Protein AF-A0AAW9PWB5-F1 (afdb_monomer_lite)

Radius of gyration: 13.36 Å; chains: 1; bounding box: 30×24×37 Å

Organism: NCBI:txid2716417

pLDDT: mean 88.28, std 10.61, range [48.34, 98.38]

Foldseek 3Di:
DKDKDQDDPPQLARIWIARPPDDVVPSVRIAGEAEDEDQDDPVVQVVVQVVSLVSSQPGPDQHKYKYWYHHPNHRDIDIDIGHGDD

Secondary structure (DSSP, 8-state):
-EEEEEPPTTSS-SEEEEETTS-SS-GGGPEEEEEEEESS-HHHHHHHHHHHHHHHHTSS--S-EEEEEEETTTTEEEEEEEPPP-

Sequence (86 aa):
MVAIRRAATRTGADYYIALADQDLEDLENCFRLEVSGTNLDKTEVKRRLRIKIDQTERGNSNLPALVAIVGFKVQLVLLHTVNEAS

Structure (mmCIF, N/CA/C/O backbone):
data_AF-A0AAW9PWB5-F1
#
_entry.id   AF-A0AAW9PWB5-F1
#
loop_
_atom_site.group_PDB
_atom_site.id
_atom_site.type_symbol
_atom_site.label_atom_id
_atom_site.label_alt_id
_atom_site.label_comp_id
_atom_site.label_asym_id
_atom_site.label_entity_id
_atom_site.label_seq_id
_atom_site.pdbx_PDB_ins_code
_atom_site.Cartn_x
_atom_site.Cartn_y
_atom_site.Cartn_z
_atom_site.occupancy
_atom_site.B_iso_or_equiv
_atom_site.auth_seq_id
_atom_site.auth_comp_id
_atom_site.auth_asym_id
_atom_site.auth_atom_id
_atom_site.pdbx_PDB_model_num
ATOM 1 N N . MET A 1 1 ? -7.483 -2.736 -16.358 1.00 62.72 1 MET A N 1
ATOM 2 C CA . MET A 1 1 ? -6.621 -3.822 -15.833 1.00 62.72 1 MET A CA 1
ATOM 3 C C . MET A 1 1 ? -5.260 -3.204 -15.526 1.00 62.72 1 MET A C 1
ATOM 5 O O . MET A 1 1 ? -4.987 -2.159 -16.100 1.00 62.72 1 MET A O 1
ATOM 9 N N . VAL A 1 2 ? -4.458 -3.760 -14.618 1.00 77.94 2 VAL A N 1
ATOM 10 C CA . VAL A 1 2 ? -3.087 -3.285 -14.326 1.00 77.94 2 VAL A CA 1
ATOM 11 C C . VAL A 1 2 ? -2.127 -4.461 -14.420 1.00 77.94 2 VAL A C 1
ATOM 13 O O . VAL A 1 2 ? -2.540 -5.598 -14.170 1.00 77.94 2 VAL A O 1
ATOM 16 N N . ALA A 1 3 ? -0.875 -4.197 -14.773 1.00 79.56 3 ALA A N 1
ATOM 17 C CA . ALA A 1 3 ? 0.176 -5.198 -14.722 1.00 79.56 3 ALA A CA 1
ATOM 18 C C . ALA A 1 3 ? 0.731 -5.246 -13.283 1.00 79.56 3 ALA A C 1
ATOM 20 O O . ALA A 1 3 ? 0.984 -4.199 -12.689 1.00 79.56 3 ALA A O 1
ATOM 21 N N . ILE A 1 4 ? 0.871 -6.441 -12.693 1.00 85.44 4 ILE A N 1
ATOM 22 C CA . ILE A 1 4 ? 1.384 -6.625 -11.323 1.00 85.44 4 ILE A CA 1
ATOM 23 C C . ILE A 1 4 ? 2.470 -7.699 -11.320 1.00 85.44 4 ILE A C 1
ATOM 25 O O . ILE A 1 4 ? 2.240 -8.817 -11.780 1.00 85.44 4 ILE A O 1
ATOM 29 N N . ARG A 1 5 ? 3.621 -7.397 -10.713 1.00 87.12 5 ARG A N 1
ATOM 30 C CA . ARG A 1 5 ? 4.686 -8.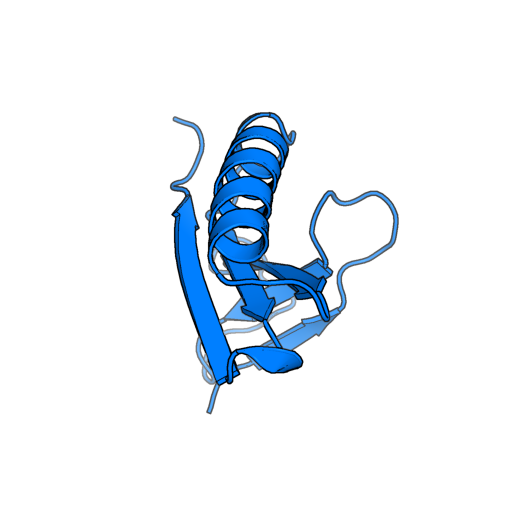370 -10.432 1.00 87.12 5 ARG A CA 1
ATOM 31 C C . ARG A 1 5 ? 5.055 -8.347 -8.958 1.00 87.12 5 ARG A C 1
ATOM 33 O O . ARG A 1 5 ? 5.225 -7.283 -8.377 1.00 87.12 5 ARG A O 1
ATOM 40 N N . ARG A 1 6 ? 5.238 -9.518 -8.344 1.00 87.81 6 ARG A N 1
ATOM 41 C CA . ARG A 1 6 ? 5.794 -9.600 -6.986 1.00 87.81 6 ARG A CA 1
ATOM 42 C C . ARG A 1 6 ? 7.266 -9.203 -7.004 1.00 87.81 6 ARG A C 1
ATOM 44 O O . ARG A 1 6 ? 8.022 -9.698 -7.838 1.00 87.81 6 ARG A O 1
ATOM 51 N N . ALA A 1 7 ? 7.670 -8.332 -6.092 1.00 87.81 7 ALA A N 1
ATOM 52 C CA . ALA A 1 7 ? 9.058 -7.914 -6.016 1.00 87.81 7 ALA A CA 1
ATOM 53 C C . ALA A 1 7 ? 9.954 -9.051 -5.492 1.00 87.81 7 ALA A C 1
ATOM 55 O O . ALA A 1 7 ? 9.528 -9.896 -4.696 1.00 87.81 7 ALA A O 1
ATOM 56 N N . ALA A 1 8 ? 11.211 -9.074 -5.941 1.00 83.69 8 ALA A N 1
ATOM 57 C CA . ALA A 1 8 ? 12.212 -9.979 -5.389 1.00 83.69 8 ALA A CA 1
ATOM 58 C C . ALA A 1 8 ? 12.490 -9.639 -3.914 1.00 83.69 8 ALA A C 1
ATOM 60 O O . ALA A 1 8 ? 12.260 -8.518 -3.452 1.00 83.69 8 ALA A O 1
ATOM 61 N N . THR A 1 9 ? 13.010 -10.602 -3.152 1.00 81.31 9 THR A N 1
ATOM 62 C CA . THR A 1 9 ? 13.355 -10.374 -1.742 1.00 81.31 9 THR A CA 1
ATOM 63 C C . THR A 1 9 ? 14.412 -9.278 -1.596 1.00 81.31 9 THR A C 1
ATOM 65 O O . THR A 1 9 ? 15.345 -9.230 -2.392 1.00 81.31 9 THR A O 1
ATOM 68 N N . ARG A 1 10 ? 14.323 -8.477 -0.522 1.00 78.12 10 ARG A N 1
ATOM 69 C CA . ARG A 1 10 ? 15.280 -7.400 -0.170 1.00 78.12 10 ARG A CA 1
ATOM 70 C C . ARG A 1 10 ? 15.301 -6.193 -1.124 1.00 78.12 10 ARG A C 1
ATOM 72 O O . ARG A 1 10 ? 16.274 -5.453 -1.135 1.00 78.12 10 ARG A O 1
ATOM 79 N N . THR A 1 11 ? 14.228 -5.969 -1.875 1.00 75.75 11 THR A N 1
ATOM 80 C CA . THR A 1 11 ? 14.069 -4.801 -2.764 1.00 75.75 11 THR A CA 1
ATOM 81 C C . THR A 1 11 ? 13.430 -3.588 -2.081 1.00 75.75 11 THR A C 1
ATOM 83 O O . THR A 1 11 ? 13.504 -2.485 -2.611 1.00 75.75 11 THR A O 1
ATOM 86 N N . GLY A 1 12 ? 12.803 -3.772 -0.911 1.00 77.12 12 GLY A N 1
ATOM 87 C CA . GLY A 1 12 ? 12.025 -2.708 -0.258 1.00 77.12 12 GLY A CA 1
ATOM 88 C C . GLY A 1 12 ? 10.740 -2.348 -1.018 1.00 77.12 12 GLY A C 1
ATOM 89 O O . GLY A 1 12 ? 10.356 -1.178 -1.031 1.00 77.12 12 GLY A O 1
ATOM 90 N N . ALA A 1 13 ? 10.166 -3.337 -1.714 1.00 85.31 13 ALA A N 1
ATOM 91 C CA . ALA A 1 13 ? 8.855 -3.322 -2.355 1.00 85.31 13 ALA A CA 1
ATOM 92 C C . ALA A 1 13 ? 8.159 -4.672 -2.087 1.00 85.31 13 ALA A C 1
ATOM 94 O O . ALA A 1 13 ? 8.831 -5.707 -2.054 1.00 85.31 13 ALA A O 1
ATOM 95 N N . ASP A 1 14 ? 6.827 -4.697 -1.957 1.00 89.31 14 ASP A N 1
ATOM 96 C CA . ASP A 1 14 ? 6.063 -5.955 -1.984 1.00 89.31 14 ASP A CA 1
ATOM 97 C C . ASP A 1 14 ? 5.738 -6.356 -3.437 1.00 89.31 14 ASP A C 1
ATOM 99 O O . ASP A 1 14 ? 5.882 -7.519 -3.835 1.00 89.31 14 ASP A O 1
ATOM 103 N N . TYR A 1 15 ? 5.328 -5.377 -4.249 1.00 91.69 15 TYR A N 1
ATOM 104 C CA . TYR A 1 15 ? 4.988 -5.541 -5.662 1.00 91.69 15 TYR A CA 1
ATOM 105 C C . TYR A 1 15 ? 5.479 -4.358 -6.502 1.00 91.69 15 TYR A C 1
ATOM 107 O O . TYR A 1 15 ? 5.705 -3.265 -5.989 1.00 91.69 15 TYR A O 1
ATOM 115 N N . TYR A 1 16 ? 5.577 -4.583 -7.806 1.00 91.12 16 TYR A N 1
ATOM 116 C CA . TYR A 1 16 ? 5.657 -3.554 -8.834 1.00 91.12 16 TYR A CA 1
ATOM 117 C C . TYR A 1 16 ? 4.344 -3.535 -9.605 1.00 91.12 16 TYR A C 1
ATOM 119 O O . TYR A 1 16 ? 3.805 -4.599 -9.932 1.00 91.12 16 TYR A O 1
ATOM 127 N N . ILE A 1 17 ? 3.835 -2.339 -9.873 1.00 90.62 17 ILE A N 1
ATOM 128 C CA . ILE A 1 17 ? 2.622 -2.129 -10.656 1.00 90.62 17 ILE A CA 1
ATOM 129 C C . ILE A 1 17 ? 2.915 -1.170 -11.807 1.00 90.62 17 ILE A C 1
ATOM 131 O O . ILE A 1 17 ? 3.633 -0.187 -11.633 1.00 90.62 17 ILE A O 1
ATOM 135 N N . ALA A 1 18 ? 2.329 -1.453 -12.963 1.00 87.94 18 ALA A N 1
ATOM 136 C CA . ALA A 1 18 ? 2.409 -0.612 -14.150 1.00 87.94 18 ALA A CA 1
ATOM 137 C C . ALA A 1 18 ? 1.041 -0.548 -14.842 1.00 87.94 18 ALA A C 1
ATOM 139 O O . ALA A 1 18 ? 0.120 -1.321 -14.522 1.00 87.94 18 ALA A O 1
ATOM 140 N N . LEU A 1 19 ? 0.893 0.378 -15.792 1.00 83.69 19 LEU A N 1
ATOM 141 C CA . LEU A 1 19 ? -0.270 0.375 -16.678 1.00 83.69 19 LEU A CA 1
ATOM 142 C C . LEU A 1 19 ? -0.299 -0.935 -17.484 1.00 83.69 19 LEU A C 1
ATOM 144 O O . LEU A 1 19 ? 0.723 -1.582 -17.685 1.00 83.69 19 LEU A O 1
ATOM 148 N N . ALA A 1 20 ? -1.488 -1.384 -17.893 1.00 78.19 20 ALA A N 1
ATOM 149 C CA . ALA A 1 20 ? -1.642 -2.699 -18.530 1.00 78.19 20 ALA A CA 1
ATOM 150 C C . ALA A 1 20 ? -0.922 -2.841 -19.881 1.00 78.19 20 ALA A C 1
ATOM 152 O O . ALA A 1 20 ? -0.724 -3.963 -20.336 1.00 78.19 20 ALA A O 1
ATOM 153 N N . ASP A 1 21 ? -0.592 -1.725 -20.521 1.00 79.00 21 ASP A N 1
ATOM 154 C CA . ASP A 1 21 ? 0.133 -1.621 -21.785 1.00 79.00 21 ASP A CA 1
ATOM 155 C C . ASP A 1 21 ? 1.647 -1.426 -21.604 1.00 79.00 21 ASP A C 1
ATOM 157 O O . ASP A 1 21 ? 2.377 -1.415 -22.593 1.00 79.00 21 ASP A O 1
ATOM 161 N N . GLN A 1 22 ? 2.124 -1.298 -20.364 1.00 75.94 22 GLN A N 1
ATOM 162 C CA . GLN A 1 22 ? 3.540 -1.145 -20.046 1.00 75.94 22 GLN A CA 1
ATOM 163 C C . GLN A 1 22 ? 4.183 -2.488 -19.695 1.00 75.94 22 GLN A C 1
ATOM 165 O O . GLN A 1 22 ? 3.580 -3.345 -19.043 1.00 75.94 22 GLN A O 1
ATOM 170 N N . ASP A 1 23 ? 5.434 -2.652 -20.121 1.00 71.81 23 ASP A N 1
ATOM 171 C CA . ASP A 1 23 ? 6.239 -3.813 -19.771 1.00 71.81 23 ASP A CA 1
ATOM 172 C C . ASP A 1 23 ? 6.726 -3.697 -18.319 1.00 71.81 23 ASP A C 1
ATOM 174 O O . ASP A 1 23 ? 7.331 -2.704 -17.932 1.00 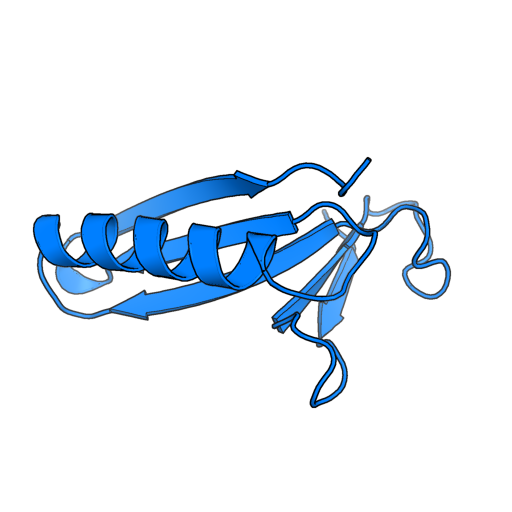71.81 23 ASP A O 1
ATOM 178 N N . LEU A 1 24 ? 6.473 -4.722 -17.505 1.00 68.69 24 LEU A N 1
ATOM 179 C CA . LEU A 1 24 ? 6.962 -4.780 -16.125 1.00 68.69 24 LEU A CA 1
ATOM 180 C C . LEU A 1 24 ? 8.466 -5.080 -16.058 1.00 68.69 24 LEU A C 1
ATOM 182 O O . LEU A 1 24 ? 9.078 -4.882 -15.005 1.00 68.69 24 LEU A O 1
ATOM 186 N N . GLU A 1 25 ? 9.072 -5.624 -17.118 1.00 70.69 25 GLU A N 1
ATOM 187 C CA . GLU A 1 25 ? 10.531 -5.754 -17.228 1.00 70.69 25 GLU A CA 1
ATOM 188 C C . GLU A 1 25 ? 11.208 -4.381 -17.288 1.00 70.69 25 GLU A C 1
ATOM 190 O O . GLU A 1 25 ? 12.284 -4.217 -16.709 1.00 70.69 25 GLU A O 1
ATOM 195 N N . ASP A 1 26 ? 10.518 -3.382 -17.844 1.00 71.38 26 ASP A N 1
ATOM 196 C CA . ASP A 1 26 ? 10.899 -1.977 -17.776 1.00 71.38 26 ASP A CA 1
ATOM 197 C C . ASP A 1 26 ? 10.411 -1.337 -16.462 1.00 71.38 26 ASP A C 1
ATOM 199 O O . ASP A 1 26 ? 9.299 -0.822 -16.312 1.00 71.38 26 ASP A O 1
ATOM 203 N N . LEU A 1 27 ? 11.280 -1.406 -15.456 1.00 69.50 27 LEU A N 1
ATOM 204 C CA . LEU A 1 27 ? 11.019 -0.875 -14.123 1.00 69.50 27 LEU A CA 1
ATOM 205 C C . LEU A 1 27 ? 10.969 0.657 -14.059 1.00 69.50 27 LEU A C 1
ATOM 207 O O . LEU A 1 27 ? 10.505 1.166 -13.040 1.00 69.50 27 LEU A O 1
ATOM 211 N N . GLU A 1 28 ? 11.415 1.381 -15.091 1.00 71.75 28 GLU A N 1
ATOM 212 C C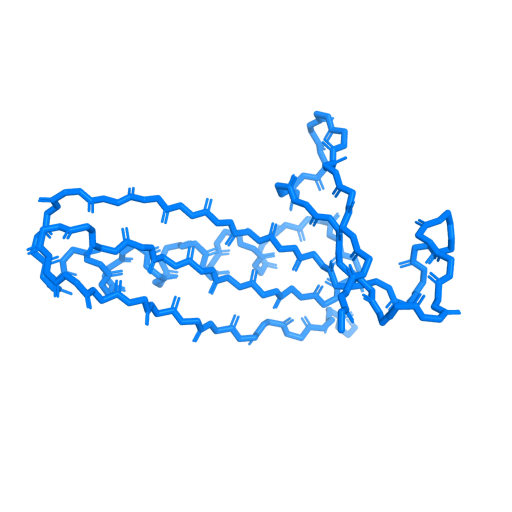A . GLU A 1 28 ? 11.496 2.850 -15.068 1.00 71.75 28 GLU A CA 1
ATOM 213 C C . GLU A 1 28 ? 10.117 3.506 -14.946 1.00 71.75 28 GLU A C 1
ATOM 215 O O . GLU A 1 28 ? 9.978 4.549 -14.317 1.00 71.75 28 GLU A O 1
ATOM 220 N N . ASN A 1 29 ? 9.078 2.858 -15.477 1.00 74.69 29 ASN A N 1
ATOM 221 C CA . ASN A 1 29 ? 7.707 3.370 -15.469 1.00 74.69 29 ASN A CA 1
ATOM 222 C C . ASN A 1 29 ? 6.815 2.709 -14.400 1.00 74.69 29 ASN A C 1
ATOM 224 O O . ASN A 1 29 ? 5.591 2.865 -14.409 1.00 74.69 29 ASN A O 1
ATOM 228 N N . CYS A 1 30 ? 7.410 1.939 -13.485 1.00 87.25 30 CYS A N 1
ATOM 229 C CA . CYS A 1 30 ? 6.680 1.186 -12.473 1.00 87.25 30 CYS A CA 1
ATOM 230 C C . CYS A 1 30 ? 6.530 1.964 -11.160 1.00 87.25 30 CYS A C 1
ATOM 232 O O . CYS A 1 30 ? 7.463 2.592 -10.664 1.00 87.25 30 CYS A O 1
ATOM 234 N N . PHE A 1 31 ? 5.388 1.786 -10.500 1.00 89.19 31 PHE A N 1
ATOM 235 C CA . PHE A 1 31 ? 5.246 2.124 -9.087 1.00 89.19 31 PHE A CA 1
ATOM 236 C C . PHE A 1 31 ? 5.607 0.915 -8.232 1.00 89.19 31 PHE A C 1
ATOM 238 O O . PHE A 1 31 ? 5.238 -0.226 -8.529 1.00 89.19 31 PHE A O 1
ATOM 245 N N . ARG A 1 32 ? 6.248 1.165 -7.096 1.00 92.44 32 ARG A N 1
ATOM 246 C CA . ARG A 1 32 ? 6.273 0.207 -5.993 1.00 92.44 32 ARG A CA 1
ATOM 247 C C . ARG A 1 32 ? 4.894 0.168 -5.347 1.00 92.44 32 ARG A C 1
ATOM 249 O O . ARG A 1 32 ? 4.263 1.201 -5.150 1.00 92.44 32 ARG A O 1
ATOM 256 N N . LEU A 1 33 ? 4.436 -1.008 -4.955 1.00 93.31 33 LEU A N 1
ATOM 257 C CA . LEU A 1 33 ? 3.274 -1.170 -4.095 1.00 93.31 33 LEU A CA 1
ATOM 258 C C . LEU A 1 33 ? 3.721 -1.851 -2.807 1.00 93.31 33 LEU A C 1
ATOM 260 O O . LEU A 1 33 ? 4.225 -2.971 -2.817 1.00 93.31 33 LEU A O 1
ATOM 264 N N . GLU A 1 34 ? 3.498 -1.152 -1.706 1.00 94.50 34 GLU A N 1
ATOM 265 C CA . GLU A 1 34 ? 3.770 -1.573 -0.343 1.00 94.50 34 GLU A CA 1
ATOM 266 C C . GLU A 1 34 ? 2.438 -1.800 0.364 1.00 94.50 34 GLU A C 1
ATOM 268 O O . GLU A 1 34 ? 1.733 -0.854 0.709 1.00 94.50 34 GLU A O 1
ATOM 273 N N . VAL A 1 35 ? 2.085 -3.053 0.649 1.00 95.00 35 VAL A N 1
ATOM 274 C CA . VAL A 1 35 ? 0.777 -3.413 1.213 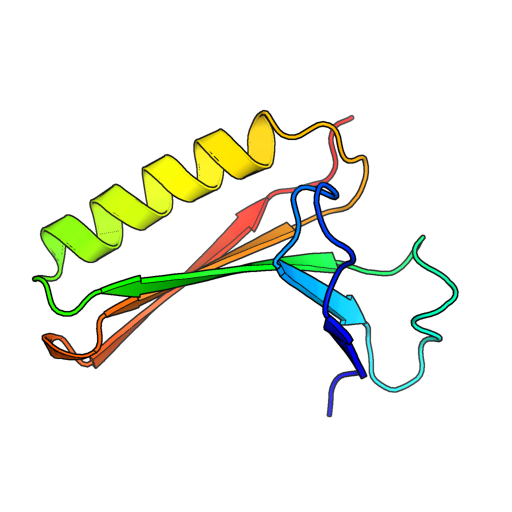1.00 95.00 35 VAL A CA 1
ATOM 275 C C . VAL A 1 35 ? 0.901 -4.120 2.561 1.00 95.00 35 VAL A C 1
ATOM 277 O O . VAL A 1 35 ? 1.793 -4.926 2.809 1.00 95.00 35 VAL A O 1
ATOM 280 N N . SER A 1 36 ? 0.021 -3.805 3.506 1.00 95.69 36 SER A N 1
ATOM 281 C CA . SER A 1 36 ? -0.051 -4.526 4.781 1.00 95.69 36 SER A CA 1
ATOM 282 C C . SER A 1 36 ? -1.471 -4.597 5.322 1.00 95.69 36 SER A C 1
ATOM 284 O O . SER A 1 36 ? -2.293 -3.719 5.080 1.00 95.69 36 SER A O 1
ATOM 286 N N . GLY A 1 37 ? -1.759 -5.653 6.080 1.00 96.62 37 GLY A N 1
ATOM 287 C CA . GLY A 1 37 ? -3.067 -5.888 6.689 1.00 96.62 37 GLY A CA 1
ATOM 288 C C . GLY A 1 37 ? -3.055 -5.753 8.212 1.00 96.62 37 GLY A C 1
ATOM 289 O O . GLY A 1 37 ? -2.024 -5.943 8.863 1.00 96.62 37 GLY A O 1
ATOM 290 N N . THR A 1 38 ? -4.211 -5.447 8.801 1.00 97.75 38 THR A N 1
ATOM 291 C CA . THR A 1 38 ? -4.438 -5.530 10.250 1.00 97.75 38 THR A CA 1
ATOM 292 C C . THR A 1 38 ? -5.897 -5.857 10.582 1.00 97.75 38 THR A C 1
ATOM 294 O O . THR A 1 38 ? -6.820 -5.414 9.900 1.00 97.75 38 THR A O 1
ATOM 297 N N . ASN A 1 39 ? -6.108 -6.610 11.665 1.00 98.38 39 ASN A N 1
ATOM 298 C CA . ASN A 1 39 ? -7.431 -6.905 12.242 1.00 98.38 39 ASN A CA 1
ATOM 299 C C . ASN A 1 39 ? -7.805 -5.948 13.393 1.00 98.38 39 ASN A C 1
ATOM 301 O O . ASN A 1 39 ? -8.760 -6.195 14.129 1.00 98.38 39 ASN A O 1
ATOM 305 N N . LEU A 1 40 ? -7.032 -4.877 13.582 1.00 98.12 40 LEU A N 1
ATOM 306 C CA . LEU A 1 40 ? -7.214 -3.900 14.655 1.00 98.12 40 LEU A CA 1
ATOM 307 C C . LEU A 1 40 ? -8.125 -2.740 14.218 1.00 98.12 40 LEU A C 1
ATOM 309 O O . LEU A 1 40 ? -8.722 -2.759 13.140 1.00 98.12 40 LEU A O 1
ATOM 313 N N . ASP A 1 41 ? -8.297 -1.762 15.102 1.00 98.19 41 ASP A N 1
ATOM 314 C CA . ASP A 1 41 ? -9.202 -0.637 14.891 1.00 98.19 41 ASP A CA 1
ATOM 315 C C . ASP A 1 41 ? -8.683 0.403 13.876 1.00 98.19 41 ASP A C 1
ATOM 317 O O . ASP A 1 41 ? -7.575 0.332 13.338 1.00 98.19 41 ASP A O 1
ATOM 321 N N . LYS A 1 42 ? -9.511 1.421 13.624 1.00 98.12 42 LYS A N 1
ATOM 322 C CA . LYS A 1 42 ? -9.211 2.514 12.694 1.00 98.12 42 LYS A CA 1
ATOM 323 C C . LYS A 1 42 ? -7.997 3.350 13.120 1.00 98.12 42 LYS A C 1
ATOM 325 O O . LYS A 1 42 ? -7.311 3.895 12.253 1.00 98.12 42 LYS A O 1
ATOM 330 N N . THR A 1 43 ? -7.738 3.480 14.420 1.00 98.25 43 THR A N 1
ATOM 331 C CA . THR A 1 43 ? -6.589 4.232 14.943 1.00 98.25 43 THR A CA 1
ATOM 332 C C . THR A 1 43 ? -5.298 3.515 14.581 1.00 98.25 43 THR A C 1
ATOM 334 O O . THR A 1 43 ? -4.370 4.141 14.065 1.00 98.25 43 THR A O 1
ATOM 337 N N . GLU A 1 44 ? -5.270 2.195 14.745 1.00 98.19 44 GLU A N 1
ATOM 338 C CA . GLU A 1 44 ? -4.130 1.376 14.356 1.00 98.19 44 GLU A CA 1
ATOM 339 C C . GLU A 1 44 ? -3.907 1.373 12.840 1.00 98.19 44 GLU A C 1
ATOM 341 O O . GLU A 1 44 ? -2.766 1.501 12.397 1.00 98.19 44 GLU A O 1
ATOM 346 N N . VAL A 1 45 ? -4.969 1.288 12.030 1.00 98.38 45 VAL A N 1
ATOM 347 C CA . VAL A 1 45 ? -4.859 1.373 10.559 1.00 98.38 45 VAL A CA 1
ATOM 348 C C . VAL A 1 45 ? -4.161 2.676 10.141 1.00 98.38 45 VAL A C 1
ATOM 350 O O . VAL A 1 45 ? -3.224 2.650 9.343 1.00 98.38 45 VAL A O 1
ATOM 353 N N . LYS A 1 46 ? -4.547 3.815 10.736 1.00 98.31 46 LYS A N 1
ATOM 354 C CA . LYS A 1 46 ? -3.896 5.115 10.490 1.00 98.31 46 LYS A CA 1
ATOM 355 C C . LYS A 1 46 ? -2.451 5.157 10.992 1.00 98.31 46 LYS A C 1
ATOM 357 O O . LYS A 1 46 ? -1.596 5.726 10.318 1.00 98.31 46 LYS A O 1
ATOM 362 N N . ARG A 1 47 ? -2.170 4.584 12.169 1.00 98.25 47 ARG A N 1
ATOM 363 C CA . ARG A 1 47 ? -0.811 4.531 12.732 1.00 98.25 47 ARG A CA 1
ATOM 364 C C . ARG A 1 47 ? 0.124 3.732 11.825 1.00 98.25 47 ARG A C 1
ATOM 366 O O . ARG A 1 47 ? 1.212 4.206 11.514 1.00 98.25 47 ARG A O 1
ATOM 373 N N . ARG A 1 48 ? -0.322 2.562 11.360 1.00 98.00 48 ARG A N 1
ATOM 374 C CA . ARG A 1 48 ? 0.432 1.712 10.429 1.00 98.00 48 ARG A CA 1
ATOM 375 C C . ARG A 1 48 ? 0.688 2.397 9.099 1.00 98.00 48 ARG A C 1
ATOM 377 O O . ARG A 1 48 ? 1.793 2.270 8.593 1.00 98.00 48 ARG A O 1
ATOM 384 N N . LEU A 1 49 ? -0.282 3.152 8.576 1.00 97.94 49 LEU A N 1
ATOM 385 C CA . LEU A 1 49 ? -0.083 3.912 7.342 1.00 97.94 49 LEU A CA 1
ATOM 386 C C . LEU A 1 49 ? 1.090 4.886 7.488 1.00 97.94 49 LEU A C 1
ATOM 388 O O . LEU A 1 49 ? 1.995 4.854 6.668 1.00 97.94 49 LEU A O 1
ATOM 392 N N . ARG A 1 50 ? 1.120 5.689 8.562 1.00 97.75 50 ARG A N 1
ATOM 393 C CA . ARG A 1 50 ? 2.223 6.638 8.806 1.00 97.75 50 ARG A CA 1
ATOM 394 C C . ARG A 1 50 ? 3.578 5.946 8.923 1.00 97.75 50 ARG A C 1
ATOM 396 O O . ARG A 1 50 ? 4.544 6.413 8.343 1.00 97.75 50 ARG A O 1
ATOM 403 N N . ILE A 1 51 ? 3.637 4.839 9.665 1.00 96.44 51 ILE A N 1
ATOM 404 C CA . ILE A 1 51 ? 4.876 4.067 9.833 1.00 96.44 51 ILE A CA 1
ATOM 405 C C . ILE A 1 51 ? 5.348 3.519 8.488 1.00 96.44 51 ILE A C 1
ATOM 407 O O . ILE A 1 51 ? 6.534 3.594 8.189 1.00 96.44 51 ILE A O 1
ATOM 411 N N . LYS A 1 52 ? 4.432 2.978 7.678 1.00 94.88 52 LYS A N 1
ATOM 412 C CA . LYS A 1 52 ? 4.794 2.391 6.390 1.00 94.88 52 LYS A CA 1
ATOM 413 C C . LYS A 1 52 ? 5.219 3.462 5.380 1.00 94.88 52 LYS A C 1
ATOM 415 O O . LYS A 1 52 ? 6.187 3.230 4.677 1.00 94.88 52 LYS A O 1
ATOM 420 N N . ILE A 1 53 ? 4.590 4.644 5.381 1.00 95.25 53 ILE A N 1
ATOM 421 C CA . ILE A 1 53 ? 5.049 5.809 4.599 1.00 95.25 53 ILE A CA 1
ATOM 422 C C . ILE A 1 53 ? 6.496 6.165 4.962 1.00 95.25 53 ILE A C 1
ATOM 424 O O . ILE A 1 53 ? 7.347 6.153 4.083 1.00 95.25 53 ILE A O 1
ATOM 428 N N . ASP A 1 54 ? 6.795 6.373 6.249 1.00 93.88 54 ASP A N 1
ATOM 429 C CA . ASP A 1 54 ? 8.150 6.720 6.712 1.00 93.88 54 ASP A CA 1
ATOM 430 C C . ASP A 1 54 ? 9.183 5.628 6.363 1.00 93.88 54 ASP A C 1
ATOM 432 O O . ASP A 1 54 ? 10.304 5.923 5.955 1.00 93.88 54 ASP A O 1
ATOM 436 N N . GLN A 1 55 ? 8.805 4.348 6.448 1.00 90.31 55 GLN A N 1
ATOM 437 C CA . GLN A 1 55 ? 9.650 3.236 5.996 1.00 90.31 55 GLN A CA 1
ATOM 438 C C . GLN A 1 55 ? 9.900 3.267 4.482 1.00 90.31 55 GLN A C 1
ATOM 440 O O . GLN A 1 55 ? 11.025 3.026 4.047 1.00 90.31 55 GLN A O 1
ATOM 445 N N . THR A 1 56 ? 8.868 3.548 3.686 1.00 91.44 56 THR A N 1
ATOM 446 C CA . THR A 1 56 ? 8.947 3.617 2.222 1.00 91.44 56 THR A CA 1
ATOM 447 C C . THR A 1 56 ? 9.782 4.807 1.748 1.00 91.44 56 THR A C 1
ATOM 449 O O . THR A 1 56 ? 10.557 4.638 0.806 1.00 91.44 56 THR A O 1
ATOM 452 N N . GLU A 1 57 ? 9.661 5.961 2.411 1.00 90.69 57 GLU A N 1
ATOM 453 C CA . GLU A 1 57 ? 10.450 7.179 2.162 1.00 90.69 57 GLU A CA 1
ATOM 454 C C . GLU A 1 57 ? 11.933 6.985 2.498 1.00 90.69 57 GLU A C 1
ATOM 456 O O . GLU A 1 57 ? 12.803 7.457 1.775 1.00 90.69 57 GLU A O 1
ATOM 461 N N . ARG A 1 58 ? 12.242 6.251 3.574 1.00 88.31 58 ARG A N 1
ATOM 462 C CA . ARG A 1 58 ? 13.628 5.917 3.954 1.00 88.31 58 ARG A CA 1
ATOM 463 C C . ARG A 1 58 ? 14.229 4.773 3.137 1.00 88.31 58 ARG A C 1
ATOM 465 O O . ARG A 1 58 ? 15.414 4.472 3.287 1.00 88.31 58 ARG A O 1
ATOM 472 N N . GLY A 1 59 ? 13.419 4.082 2.338 1.00 83.31 59 GLY A N 1
ATOM 473 C CA . GLY A 1 59 ? 13.875 2.994 1.484 1.00 83.31 59 GLY A CA 1
ATOM 474 C C . GLY A 1 59 ? 14.783 3.507 0.367 1.00 83.31 59 GLY A C 1
ATOM 475 O O . GLY A 1 59 ? 14.530 4.553 -0.218 1.00 83.31 59 GLY A O 1
ATOM 476 N N . ASN A 1 60 ? 15.826 2.748 0.031 1.00 79.12 60 ASN A N 1
ATOM 477 C CA . ASN A 1 60 ? 16.739 3.099 -1.057 1.00 79.12 60 ASN A CA 1
ATOM 478 C C . ASN A 1 60 ? 16.164 2.672 -2.420 1.00 79.12 60 ASN A C 1
ATOM 480 O O . ASN A 1 60 ? 16.582 1.665 -2.990 1.00 79.12 60 ASN A O 1
ATOM 484 N N . SER A 1 61 ? 15.156 3.395 -2.906 1.00 82.19 61 SER A N 1
ATOM 485 C CA . SER A 1 61 ? 14.593 3.209 -4.244 1.00 82.19 61 SER A CA 1
ATOM 486 C C . SER A 1 61 ? 14.263 4.557 -4.871 1.00 82.19 61 SER A C 1
ATOM 488 O O . SER A 1 61 ? 13.690 5.425 -4.221 1.00 82.19 61 SER A O 1
ATOM 490 N N . ASN A 1 62 ? 14.600 4.695 -6.148 1.00 82.38 62 ASN A N 1
ATOM 491 C CA . ASN A 1 62 ? 14.291 5.850 -6.984 1.00 82.38 62 ASN A CA 1
ATOM 492 C C . ASN A 1 62 ? 12.879 5.803 -7.592 1.00 82.38 62 ASN A C 1
ATOM 494 O O . ASN A 1 62 ? 12.518 6.723 -8.308 1.00 82.38 62 ASN A O 1
ATOM 498 N N . LEU A 1 63 ? 12.091 4.752 -7.329 1.00 88.12 63 LEU A N 1
ATOM 499 C CA . LEU A 1 63 ? 10.750 4.591 -7.891 1.00 88.12 63 LEU A CA 1
ATOM 500 C C . LEU A 1 63 ? 9.664 5.160 -6.966 1.00 88.12 63 LEU A C 1
ATOM 502 O O . LEU A 1 63 ? 9.744 4.977 -5.736 1.00 88.12 63 LEU A O 1
ATOM 506 N N . PRO A 1 64 ? 8.591 5.739 -7.538 1.00 91.44 64 PRO A N 1
ATOM 507 C CA . PRO A 1 64 ? 7.454 6.199 -6.762 1.00 91.44 64 PRO A CA 1
ATOM 508 C C . PRO A 1 64 ? 6.765 4.995 -6.121 1.00 91.44 64 PRO A C 1
ATOM 510 O O . PRO A 1 64 ? 6.886 3.856 -6.583 1.00 91.44 64 PRO A O 1
ATOM 513 N N . ALA A 1 65 ? 6.035 5.221 -5.034 1.00 92.94 65 ALA A N 1
ATOM 514 C CA . ALA A 1 65 ? 5.389 4.146 -4.298 1.00 92.94 65 ALA A CA 1
ATOM 515 C C . ALA A 1 65 ? 3.938 4.451 -3.934 1.00 92.94 65 ALA A C 1
ATOM 517 O O . ALA A 1 65 ? 3.569 5.571 -3.594 1.00 92.94 65 ALA A O 1
ATOM 518 N N . LEU A 1 66 ? 3.120 3.406 -3.932 1.00 94.19 66 LEU A N 1
ATOM 519 C CA . LEU A 1 66 ? 1.821 3.370 -3.285 1.00 94.19 66 LEU A CA 1
ATOM 520 C C . LEU A 1 66 ? 1.936 2.575 -1.989 1.00 94.19 66 LEU A C 1
ATOM 522 O O . LEU A 1 66 ? 2.331 1.411 -1.994 1.00 94.19 66 LEU A O 1
ATOM 526 N N . VAL A 1 67 ? 1.533 3.184 -0.880 1.00 96.38 67 VAL A N 1
ATOM 527 C CA . VAL A 1 67 ? 1.467 2.540 0.432 1.00 96.38 67 VAL A CA 1
ATOM 528 C C . VAL A 1 67 ? 0.008 2.277 0.778 1.00 96.38 67 VAL A C 1
ATOM 530 O O . VAL A 1 67 ? -0.794 3.208 0.857 1.00 96.38 67 VAL A O 1
ATOM 533 N N . ALA A 1 68 ? -0.340 1.012 1.007 1.00 97.38 68 ALA A N 1
ATOM 534 C CA . ALA A 1 68 ? -1.700 0.566 1.282 1.00 97.38 68 ALA A CA 1
ATOM 535 C C . ALA A 1 68 ? -1.806 -0.185 2.617 1.00 97.38 68 ALA A C 1
ATOM 537 O O . ALA A 1 68 ? -1.084 -1.156 2.858 1.00 97.38 68 ALA A O 1
ATOM 538 N N . ILE A 1 69 ? -2.765 0.206 3.463 1.00 98.25 69 ILE A N 1
ATOM 539 C CA . ILE A 1 69 ? -3.126 -0.538 4.679 1.00 98.25 69 ILE A CA 1
ATOM 540 C C . ILE A 1 69 ? -4.575 -1.011 4.597 1.00 98.25 69 ILE A C 1
ATOM 542 O O . ILE A 1 69 ? -5.492 -0.199 4.470 1.00 98.25 69 ILE A O 1
ATOM 546 N N . VAL A 1 70 ? -4.777 -2.322 4.740 1.00 98.38 70 VAL A N 1
ATOM 547 C CA . VAL A 1 70 ? -6.095 -2.966 4.775 1.00 98.38 70 VAL A CA 1
ATOM 548 C C . VAL A 1 70 ? -6.477 -3.287 6.221 1.00 98.38 70 VAL A C 1
ATOM 550 O O . VAL A 1 70 ? -5.879 -4.145 6.870 1.00 98.38 70 VAL A O 1
ATOM 553 N N . GLY A 1 71 ? -7.480 -2.589 6.743 1.00 98.38 71 GLY A N 1
ATOM 554 C CA . GLY A 1 71 ? -8.105 -2.864 8.032 1.00 98.38 71 GLY A CA 1
ATOM 555 C C . GLY A 1 71 ? -9.304 -3.789 7.866 1.00 98.38 71 GLY A C 1
ATOM 556 O O . GLY A 1 71 ? -10.407 -3.306 7.620 1.00 98.38 71 GLY A O 1
ATOM 557 N N . PHE A 1 72 ? -9.113 -5.100 8.025 1.00 98.12 72 PHE A N 1
ATOM 558 C CA . PHE A 1 72 ? -10.161 -6.091 7.749 1.00 98.12 72 PHE A CA 1
ATOM 559 C C . PHE A 1 72 ? -11.359 -5.954 8.696 1.00 98.12 72 PHE A C 1
ATOM 561 O O . PHE A 1 72 ? -12.501 -5.908 8.247 1.00 98.12 72 PHE A O 1
ATOM 568 N N . LYS A 1 73 ? -11.104 -5.807 10.005 1.00 97.88 73 LYS A N 1
ATOM 569 C CA . LYS A 1 73 ? -12.154 -5.659 11.031 1.00 97.88 73 LYS A CA 1
ATOM 570 C C . LYS A 1 73 ? -13.011 -4.409 10.822 1.00 97.88 73 LYS A C 1
ATOM 572 O O . LYS A 1 73 ? -14.202 -4.424 11.108 1.00 97.88 73 LYS A O 1
ATOM 577 N N . VAL A 1 74 ? -12.392 -3.324 10.360 1.00 98.12 74 VAL A N 1
ATOM 578 C CA . VAL A 1 74 ? -13.033 -2.011 10.195 1.00 98.12 74 VAL A CA 1
ATOM 579 C C . VAL A 1 74 ? -13.442 -1.713 8.751 1.00 98.12 74 VAL A C 1
ATOM 581 O O . VAL A 1 74 ? -13.887 -0.602 8.485 1.00 98.12 74 VAL A O 1
ATOM 584 N N . GLN A 1 75 ? -13.273 -2.676 7.833 1.00 98.12 75 GLN A N 1
ATOM 585 C CA . GLN A 1 75 ? -13.599 -2.558 6.405 1.00 98.12 75 GLN A CA 1
ATOM 586 C C . GLN A 1 75 ? -13.038 -1.278 5.760 1.00 98.12 75 GLN A C 1
ATOM 588 O O . GLN A 1 75 ? -13.719 -0.581 5.012 1.00 98.12 75 GLN A O 1
ATOM 593 N N . LEU A 1 76 ? -11.784 -0.945 6.078 1.00 97.69 76 LEU A N 1
ATOM 594 C CA . LEU A 1 76 ? -11.136 0.289 5.636 1.00 97.69 76 LEU A CA 1
ATOM 595 C C . LEU A 1 76 ? -9.870 -0.024 4.848 1.00 97.69 76 LEU A C 1
ATOM 597 O O . LEU A 1 76 ? -8.995 -0.730 5.343 1.00 97.69 76 LEU A O 1
ATOM 601 N N . VAL A 1 77 ? -9.739 0.577 3.670 1.00 98.19 77 VAL A N 1
ATOM 602 C CA . VAL A 1 77 ? -8.482 0.620 2.920 1.00 98.19 77 VAL A CA 1
ATOM 603 C C . VAL A 1 77 ? -7.988 2.060 2.927 1.00 98.19 77 VAL A C 1
ATOM 605 O O . VAL A 1 77 ? -8.717 2.964 2.523 1.00 98.19 77 VAL A O 1
ATOM 608 N N . LEU A 1 78 ? -6.770 2.282 3.417 1.00 98.25 78 LEU A N 1
ATOM 609 C CA . LEU A 1 78 ? -6.082 3.563 3.275 1.00 98.25 78 LEU A CA 1
ATOM 610 C C . LEU A 1 78 ? -4.966 3.426 2.250 1.00 98.25 78 LEU A C 1
ATOM 612 O O . LEU A 1 78 ? -4.210 2.458 2.310 1.00 98.25 78 LEU A O 1
ATOM 616 N N . LEU A 1 79 ? -4.864 4.409 1.360 1.00 96.94 79 LEU A N 1
ATOM 617 C CA .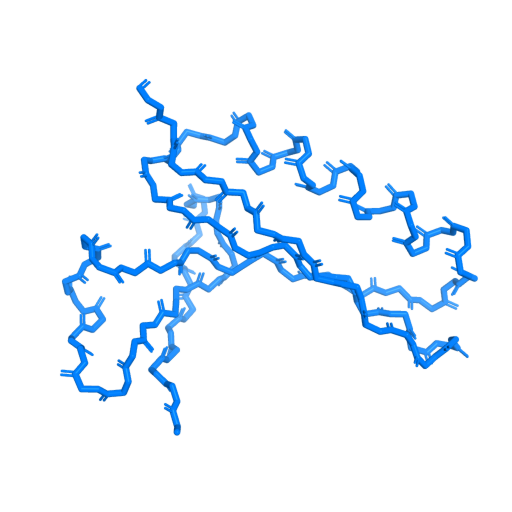 LEU A 1 79 ? -3.853 4.491 0.315 1.00 96.94 79 LEU A CA 1
ATOM 618 C C . LEU A 1 79 ? -3.141 5.844 0.403 1.00 96.94 79 LEU A C 1
ATOM 620 O O . LEU A 1 79 ? -3.785 6.864 0.662 1.00 96.94 79 LEU A O 1
ATOM 624 N N . HIS A 1 80 ? -1.832 5.850 0.185 1.00 96.69 80 HIS A N 1
ATOM 625 C CA . HIS A 1 80 ? -1.031 7.064 0.081 1.00 96.69 80 HIS A CA 1
ATOM 626 C C . HIS A 1 80 ? 0.022 6.917 -1.016 1.00 96.69 80 HIS A C 1
ATOM 628 O O . HIS A 1 80 ? 0.612 5.847 -1.154 1.00 96.69 80 HIS A O 1
ATOM 634 N N . THR A 1 81 ? 0.258 7.990 -1.765 1.00 94.50 81 THR A N 1
ATOM 635 C CA . THR A 1 81 ? 1.314 8.053 -2.779 1.00 94.50 81 THR A CA 1
ATOM 636 C C . THR A 1 81 ? 2.550 8.701 -2.174 1.00 94.50 81 THR A C 1
ATOM 638 O O . THR A 1 81 ? 2.453 9.780 -1.599 1.00 94.50 81 THR A O 1
ATOM 641 N N . VAL A 1 82 ? 3.697 8.049 -2.322 1.00 92.25 82 VAL A N 1
ATOM 642 C CA . VAL A 1 82 ? 5.025 8.574 -2.003 1.00 92.25 82 VAL A CA 1
ATOM 643 C C . VAL A 1 82 ? 5.737 8.825 -3.329 1.00 92.25 82 VAL A C 1
ATOM 645 O O . VAL A 1 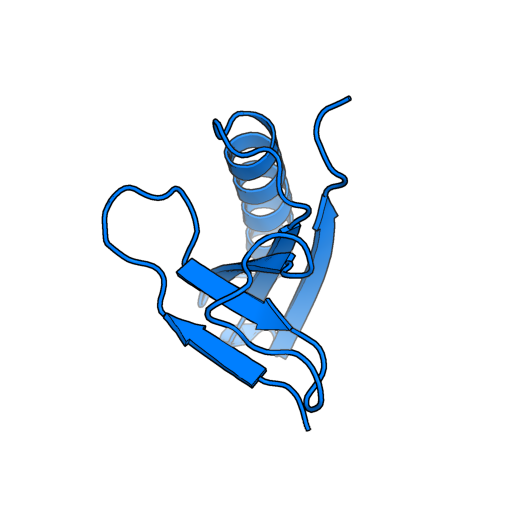82 ? 5.826 7.923 -4.163 1.00 92.25 82 VAL A O 1
ATOM 648 N N . ASN A 1 83 ? 6.193 10.055 -3.544 1.00 85.69 83 ASN A N 1
ATOM 649 C CA . ASN A 1 83 ? 6.846 10.449 -4.792 1.00 85.69 83 ASN A CA 1
ATOM 650 C C . ASN A 1 83 ? 8.290 9.927 -4.862 1.00 85.69 83 ASN A C 1
ATOM 652 O O . ASN A 1 83 ? 8.860 9.513 -3.852 1.00 85.69 83 ASN A O 1
ATOM 656 N N . GLU A 1 84 ? 8.870 9.958 -6.060 1.00 71.75 84 GLU A N 1
ATOM 657 C CA . GLU A 1 84 ? 10.287 9.660 -6.286 1.00 71.75 84 GLU A CA 1
ATOM 658 C C . GLU A 1 84 ? 11.183 10.572 -5.436 1.00 71.75 84 GLU A C 1
ATOM 660 O O . GLU A 1 84 ? 10.893 11.761 -5.260 1.00 71.75 84 GLU A O 1
ATOM 665 N N . ALA A 1 85 ? 12.272 10.015 -4.898 1.00 60.91 85 ALA A N 1
ATOM 666 C CA . ALA A 1 85 ? 13.305 10.820 -4.260 1.00 60.91 85 ALA A CA 1
ATOM 667 C C . ALA A 1 85 ? 13.991 11.681 -5.335 1.00 60.91 85 ALA A C 1
ATOM 669 O O . ALA A 1 85 ? 14.452 11.146 -6.342 1.00 60.91 85 ALA A O 1
ATOM 670 N N . SER A 1 86 ? 13.997 13.003 -5.130 1.00 48.34 86 SER A N 1
ATOM 671 C CA . SER A 1 86 ? 14.645 13.982 -6.022 1.00 48.34 86 SER A CA 1
ATOM 672 C C . SER A 1 86 ? 16.167 13.909 -5.978 1.00 48.34 86 SER A C 1
ATOM 674 O O . SER A 1 86 ? 16.706 13.591 -4.893 1.00 48.34 86 SER A O 1
#